Protein AF-A0A4Q3EFR1-F1 (afdb_monomer_lite)

Secondary structure (DSSP, 8-state):
--HHHHHHHHHHHHHTTT-PPPHHHHHHHGGG-------TT--SS-TTSPP---EE-SSS-EEEEEEETTEEEEEEEE-TT-EE--HHHHHHTS---

Sequence (97 aa):
MDQIESSFNLFRKSIEKFIVFEEEEWQLFRQHLQHKTLKKKEFLIEAGQVCNEICFIVSGSVRFYHVKDGEEITGYFCLDHELVSSYKSFLTRQPGT

Radius of gyration: 15.31 Å; chains: 1; bounding box: 39×24×41 Å

Foldseek 3Di:
DDPLVVLLVLLQVLCVVPDHDDPVRSVVVCVPDDDDDDDVPGDPDDFQDQWQDKDFAQADKDWDWDDDPNDTGTDDMDGHGDIDTLVVSNVVVGGRD

Structure (mmCIF, N/CA/C/O backbone):
data_AF-A0A4Q3EFR1-F1
#
_entry.id   AF-A0A4Q3EFR1-F1
#
loop_
_atom_site.group_PDB
_atom_site.id
_atom_site.type_symbol
_atom_site.label_atom_id
_atom_site.label_alt_id
_atom_site.label_comp_id
_atom_site.label_asym_id
_atom_site.label_entity_id
_atom_site.label_seq_id
_atom_site.pdbx_PDB_ins_code
_atom_site.Cartn_x
_atom_site.Cartn_y
_atom_site.Cartn_z
_atom_site.occupancy
_atom_site.B_iso_or_equiv
_atom_site.auth_seq_id
_atom_site.auth_comp_id
_atom_site.auth_asym_id
_atom_site.auth_atom_id
_atom_site.pdbx_PDB_model_num
ATOM 1 N N . MET A 1 1 ? -4.444 -10.153 20.539 1.00 55.12 1 MET A N 1
ATOM 2 C CA . MET A 1 1 ? -5.201 -9.256 19.645 1.00 55.12 1 MET A CA 1
ATOM 3 C C . MET A 1 1 ? -4.717 -9.549 18.240 1.00 55.12 1 MET A C 1
ATOM 5 O O . MET A 1 1 ? -3.505 -9.590 18.049 1.00 55.12 1 MET A O 1
ATOM 9 N N . ASP A 1 2 ? -5.619 -9.884 17.323 1.00 84.88 2 ASP A N 1
ATOM 10 C CA . ASP A 1 2 ? -5.254 -10.369 15.989 1.00 84.88 2 ASP A CA 1
ATOM 11 C C . ASP A 1 2 ? -4.479 -9.305 15.199 1.00 84.88 2 ASP A C 1
ATOM 13 O O . ASP A 1 2 ? -4.842 -8.131 15.193 1.00 84.88 2 ASP A O 1
ATOM 17 N N . GLN A 1 3 ? -3.400 -9.709 14.523 1.00 84.00 3 GLN A N 1
ATOM 18 C CA . GLN A 1 3 ? -2.507 -8.810 13.773 1.00 84.00 3 GLN A CA 1
ATOM 19 C C . GLN A 1 3 ? -3.250 -7.968 12.716 1.00 84.00 3 GLN A C 1
ATOM 21 O O . GLN A 1 3 ? -2.910 -6.807 12.483 1.00 84.00 3 GLN A O 1
ATOM 26 N N . ILE A 1 4 ? -4.293 -8.541 12.109 1.00 91.31 4 ILE A N 1
ATOM 27 C CA . ILE A 1 4 ? -5.161 -7.867 11.133 1.00 91.31 4 ILE A CA 1
ATOM 28 C C . ILE A 1 4 ? -5.940 -6.729 11.797 1.00 91.31 4 ILE A C 1
ATOM 30 O O . ILE A 1 4 ? -5.965 -5.614 11.283 1.00 91.31 4 ILE A O 1
ATOM 34 N N . GLU A 1 5 ? -6.518 -6.980 12.971 1.00 93.38 5 GLU A N 1
ATOM 35 C CA . GLU A 1 5 ? -7.304 -5.983 13.695 1.00 93.38 5 GLU A CA 1
ATOM 36 C C . GLU A 1 5 ? -6.431 -4.808 14.147 1.00 93.38 5 GLU A C 1
ATOM 38 O O . GLU A 1 5 ? -6.809 -3.645 14.009 1.00 93.38 5 GLU A O 1
ATOM 43 N N . SER A 1 6 ? -5.211 -5.091 14.605 1.00 94.50 6 SER A N 1
ATOM 44 C CA . SER A 1 6 ? -4.224 -4.051 14.914 1.00 94.50 6 SER A CA 1
ATOM 45 C C . SER A 1 6 ? -3.896 -3.184 13.691 1.00 94.50 6 SER A C 1
ATOM 47 O O . SER A 1 6 ? -3.751 -1.970 13.818 1.00 94.50 6 SER A O 1
ATOM 49 N N . SER A 1 7 ? -3.828 -3.788 12.501 1.00 96.38 7 SER A N 1
ATOM 50 C CA . SER A 1 7 ? -3.541 -3.087 11.243 1.00 96.38 7 SER A CA 1
ATOM 51 C C . SER A 1 7 ? -4.686 -2.169 10.811 1.00 96.38 7 SER A C 1
ATOM 53 O O . SER A 1 7 ? -4.452 -1.037 10.391 1.00 96.38 7 SER A O 1
ATOM 55 N N . PHE A 1 8 ? -5.931 -2.627 10.948 1.00 96.88 8 PHE A N 1
ATOM 56 C CA . PHE A 1 8 ? -7.108 -1.818 10.629 1.00 96.88 8 PHE A CA 1
ATOM 57 C C . PHE A 1 8 ? -7.264 -0.647 11.600 1.00 96.88 8 PHE A C 1
ATOM 59 O O . PHE A 1 8 ? -7.525 0.473 11.166 1.00 96.88 8 PHE A O 1
ATOM 66 N N . ASN A 1 9 ? -7.023 -0.865 12.894 1.00 95.75 9 ASN A N 1
ATOM 67 C CA . ASN A 1 9 ? -7.050 0.209 13.888 1.00 95.75 9 ASN A CA 1
ATOM 68 C C . ASN A 1 9 ? -5.946 1.247 13.661 1.00 95.75 9 ASN A C 1
ATOM 70 O O . ASN A 1 9 ? -6.187 2.444 13.820 1.00 95.75 9 ASN A O 1
ATOM 74 N N . LEU A 1 10 ? -4.754 0.812 13.238 1.00 96.94 10 LEU A N 1
ATOM 75 C CA . LEU A 1 10 ? -3.694 1.731 12.833 1.00 96.94 10 LEU A CA 1
ATOM 76 C C . LEU A 1 10 ? -4.136 2.597 11.650 1.00 96.94 10 LEU A C 1
ATOM 78 O O . LEU A 1 10 ? -4.002 3.816 11.717 1.00 96.94 10 LEU A O 1
ATOM 82 N N . PHE A 1 11 ? -4.717 1.988 10.612 1.00 97.06 11 PHE A N 1
ATOM 83 C CA . PHE A 1 11 ? -5.259 2.730 9.475 1.00 97.06 11 PHE A CA 1
ATOM 84 C C . PHE A 1 11 ? -6.335 3.737 9.904 1.00 97.06 11 PHE A C 1
ATOM 86 O O . PHE A 1 11 ? -6.214 4.910 9.551 1.00 97.06 11 PHE A O 1
ATOM 93 N N . ARG A 1 12 ? -7.330 3.312 10.708 1.00 97.12 12 ARG A N 1
ATOM 94 C CA . ARG A 1 12 ? -8.390 4.189 11.249 1.00 97.12 12 ARG A CA 1
ATOM 95 C C . ARG A 1 12 ? -7.775 5.421 11.902 1.00 97.12 12 ARG A C 1
ATOM 97 O O . ARG A 1 12 ? -8.083 6.543 11.515 1.00 97.12 12 ARG A O 1
ATOM 104 N N . LYS A 1 13 ? -6.823 5.202 12.811 1.00 96.38 13 LYS A N 1
ATOM 105 C CA . LYS A 1 13 ? -6.125 6.268 13.530 1.00 96.38 13 LYS A CA 1
ATOM 106 C C . LYS A 1 13 ? -5.336 7.194 12.600 1.00 96.38 13 LYS A C 1
ATOM 108 O O . LYS A 1 13 ? -5.308 8.404 12.801 1.00 96.38 13 LYS A O 1
ATOM 113 N N . SER A 1 14 ? -4.688 6.656 11.569 1.00 96.12 14 SER A N 1
ATOM 114 C CA . SER A 1 14 ? -3.903 7.453 10.617 1.00 96.12 14 SER A CA 1
ATOM 115 C C . SER A 1 14 ? -4.751 8.406 9.770 1.00 96.12 14 SER A C 1
ATOM 117 O O . SER A 1 14 ? -4.236 9.444 9.334 1.00 96.12 14 SER A O 1
ATOM 119 N N . ILE A 1 15 ? -6.028 8.085 9.547 1.00 95.25 15 ILE A N 1
ATOM 120 C CA . ILE A 1 15 ? -6.947 8.907 8.747 1.00 95.25 15 ILE A CA 1
ATOM 121 C C . ILE A 1 15 ? -7.870 9.809 9.579 1.00 95.25 15 ILE A C 1
ATOM 123 O O . ILE A 1 15 ? -8.515 10.678 8.996 1.00 95.25 15 ILE A O 1
ATOM 127 N N . GLU A 1 16 ? -7.853 9.709 10.914 1.00 94.94 16 GLU A N 1
ATOM 128 C CA . GLU A 1 16 ? -8.640 10.557 11.837 1.00 94.94 16 GLU A CA 1
ATOM 129 C C . GLU A 1 16 ? -8.424 12.063 11.633 1.00 94.94 16 GLU A C 1
ATOM 131 O O . GLU A 1 16 ? -9.330 12.864 11.841 1.00 94.94 16 GLU A O 1
ATOM 136 N N . LYS A 1 17 ? -7.235 12.464 11.164 1.00 94.06 17 LYS A N 1
ATOM 137 C CA . LYS A 1 17 ? -6.926 13.865 10.824 1.00 94.06 17 LYS A CA 1
ATOM 138 C C . LYS A 1 17 ? -7.726 14.409 9.633 1.00 94.06 17 LYS A C 1
ATOM 140 O O . LYS A 1 17 ? -7.733 15.616 9.413 1.00 94.06 17 LYS A O 1
ATOM 145 N N . PHE A 1 18 ? -8.332 13.526 8.844 1.00 94.44 18 PHE A N 1
ATOM 146 C CA . PHE A 1 18 ? -9.157 13.866 7.687 1.00 94.44 18 PHE A CA 1
ATOM 147 C C . PHE A 1 18 ? -10.632 13.566 7.940 1.00 94.44 18 PHE A C 1
ATOM 149 O O . PHE A 1 18 ? -11.489 14.332 7.506 1.00 94.44 18 PHE A O 1
ATOM 156 N N . ILE A 1 19 ? -10.920 12.452 8.613 1.00 94.56 19 ILE A N 1
ATOM 157 C CA . ILE A 1 19 ? -12.276 11.989 8.886 1.00 94.56 19 ILE A CA 1
ATOM 158 C C . ILE A 1 19 ? -12.298 11.147 10.159 1.00 94.56 19 ILE A C 1
ATOM 160 O O . ILE A 1 19 ? -11.505 10.223 10.319 1.00 94.56 19 ILE A O 1
ATOM 164 N N . VAL A 1 20 ? -13.234 11.452 11.053 1.00 96.00 20 VAL A N 1
ATOM 165 C CA . VAL A 1 20 ? -13.521 10.633 12.232 1.00 96.00 20 VAL A CA 1
ATOM 166 C C . VAL A 1 20 ? -14.768 9.814 11.927 1.00 96.00 20 VAL A C 1
ATOM 168 O O . VAL A 1 20 ? -15.800 10.393 11.611 1.00 96.00 20 VAL A O 1
ATOM 171 N N . PHE A 1 21 ? -14.655 8.487 11.999 1.00 95.38 21 PHE A N 1
ATOM 172 C CA . PHE A 1 21 ? -15.775 7.570 11.779 1.00 95.38 21 PHE A CA 1
ATOM 173 C C . PHE A 1 21 ? -16.507 7.286 13.084 1.00 95.38 21 PHE A C 1
ATOM 175 O O . PHE A 1 21 ? -15.863 6.907 14.076 1.00 95.38 21 PHE A O 1
ATOM 182 N N . GLU A 1 22 ? -17.835 7.350 13.045 1.00 96.88 22 GLU A N 1
ATOM 183 C CA . GLU A 1 22 ? -18.667 6.674 14.039 1.00 96.88 22 GLU A CA 1
ATOM 184 C C . GLU A 1 22 ? -18.417 5.160 13.993 1.00 96.88 22 GLU A C 1
ATOM 186 O O . GLU A 1 22 ? -17.843 4.615 13.040 1.00 96.88 22 GLU A O 1
ATOM 191 N N . GLU A 1 23 ? -18.791 4.453 15.057 1.00 96.12 23 GLU A N 1
ATOM 192 C CA . GLU A 1 23 ? -18.453 3.037 15.161 1.00 96.12 23 GLU A CA 1
ATOM 193 C C . GLU A 1 23 ? -19.160 2.212 14.084 1.00 96.12 23 GLU A C 1
ATOM 195 O O . GLU A 1 23 ? -18.537 1.371 13.442 1.00 96.12 23 GLU A O 1
ATOM 200 N N . GLU A 1 24 ? -20.425 2.505 13.806 1.00 97.50 24 GLU A N 1
ATOM 201 C CA . GLU A 1 24 ? -21.219 1.839 12.778 1.00 97.50 24 GLU A CA 1
ATOM 202 C C . GLU A 1 24 ? -20.639 2.057 11.370 1.00 97.50 24 GLU A C 1
ATOM 204 O O . GLU A 1 24 ? -20.549 1.114 10.578 1.00 97.50 24 GLU A O 1
ATOM 209 N N . GLU A 1 25 ? -20.186 3.277 11.066 1.00 96.94 25 GLU A N 1
ATOM 210 C CA . GLU A 1 25 ? -19.555 3.614 9.785 1.00 96.94 25 GLU A CA 1
ATOM 211 C C . GLU A 1 25 ? -18.226 2.878 9.613 1.00 96.94 25 GLU A C 1
ATOM 213 O O . GLU A 1 25 ? -17.934 2.342 8.540 1.00 96.94 25 GLU A O 1
ATOM 218 N N . TRP A 1 26 ? -17.431 2.802 10.684 1.00 96.56 26 TRP A N 1
ATOM 219 C CA . TRP A 1 26 ? -16.186 2.047 10.682 1.00 96.56 26 TRP A CA 1
ATOM 220 C C . TRP A 1 26 ? -16.431 0.551 10.484 1.00 96.56 26 TRP A C 1
ATOM 222 O O . TRP A 1 26 ? -15.734 -0.085 9.688 1.00 96.56 26 TRP A O 1
ATOM 232 N N . GLN A 1 27 ? -17.433 -0.014 11.164 1.00 96.44 27 GLN A N 1
ATOM 233 C CA . GLN A 1 27 ? -17.793 -1.424 11.019 1.00 96.44 27 GLN A CA 1
ATOM 234 C C . GLN A 1 27 ? -18.266 -1.763 9.601 1.00 96.44 27 GLN A C 1
ATOM 236 O O . GLN A 1 27 ? -18.011 -2.876 9.142 1.00 96.44 27 GLN A O 1
ATOM 241 N N . LEU A 1 28 ? -18.902 -0.827 8.890 1.00 96.94 28 LEU A N 1
ATOM 242 C CA . LEU A 1 28 ? -19.226 -0.983 7.471 1.00 96.94 28 LEU A CA 1
ATOM 243 C C . LEU A 1 28 ? -17.970 -0.862 6.596 1.00 96.94 28 LEU A C 1
ATOM 245 O O . LEU A 1 28 ? -17.689 -1.737 5.780 1.00 96.94 28 LEU A O 1
ATOM 249 N N . PHE A 1 29 ? -17.179 0.193 6.789 1.00 95.38 29 PHE A N 1
ATOM 250 C CA . PHE A 1 29 ? -15.999 0.477 5.975 1.00 95.38 29 PHE A CA 1
ATOM 251 C C . PHE A 1 29 ? -14.949 -0.641 6.046 1.00 95.38 29 PHE A C 1
ATOM 253 O O . PHE A 1 29 ? -14.429 -1.078 5.016 1.00 95.38 29 PHE A O 1
ATOM 260 N N . ARG A 1 30 ? -14.666 -1.161 7.247 1.00 95.25 30 ARG A N 1
ATOM 261 C CA . ARG A 1 30 ? -13.642 -2.201 7.452 1.00 95.25 30 ARG A CA 1
ATOM 262 C C . ARG A 1 30 ? -13.937 -3.509 6.717 1.00 95.25 30 ARG A C 1
ATOM 264 O O . ARG A 1 30 ? -13.009 -4.273 6.482 1.00 95.25 30 ARG A O 1
ATOM 271 N N . GLN A 1 31 ? -15.187 -3.763 6.318 1.00 95.88 31 GLN A N 1
ATOM 272 C CA . GLN A 1 31 ? -15.558 -4.940 5.514 1.00 95.88 31 GLN A CA 1
ATOM 273 C C . GLN A 1 31 ? -14.932 -4.910 4.115 1.00 95.88 31 GLN A C 1
ATOM 275 O O . GLN A 1 31 ? -14.784 -5.951 3.479 1.00 95.88 31 GLN A O 1
ATOM 280 N N . HIS A 1 32 ? -14.547 -3.724 3.644 1.00 95.19 32 HIS A N 1
ATOM 281 C CA . HIS A 1 32 ? -13.890 -3.521 2.357 1.00 95.19 32 HIS A CA 1
ATOM 282 C C . HIS A 1 32 ? -12.364 -3.425 2.470 1.00 95.19 32 HIS A C 1
ATOM 284 O O . HIS A 1 32 ? -11.683 -3.296 1.452 1.00 95.19 32 HIS A O 1
ATOM 290 N N . LEU A 1 33 ? -11.815 -3.496 3.685 1.00 95.69 33 LEU A N 1
ATOM 291 C CA . LEU A 1 33 ? -10.377 -3.535 3.903 1.00 95.69 33 LEU A CA 1
ATOM 292 C C . LEU A 1 33 ? -9.857 -4.967 3.818 1.00 95.69 33 LEU A C 1
ATOM 294 O O . LEU A 1 33 ? -10.479 -5.919 4.287 1.00 95.69 33 LEU A O 1
ATOM 298 N N . GLN A 1 34 ? -8.660 -5.108 3.259 1.00 95.56 34 GLN A N 1
ATOM 299 C CA . GLN A 1 34 ? -7.932 -6.368 3.219 1.00 95.56 34 GLN A CA 1
ATOM 300 C C . GLN A 1 34 ? -6.529 -6.161 3.778 1.00 95.56 34 GLN A C 1
ATOM 302 O O . GLN A 1 34 ? -5.898 -5.131 3.547 1.00 95.56 34 GLN A O 1
ATOM 307 N N . HIS A 1 35 ? -6.035 -7.153 4.516 1.00 95.75 35 HIS A N 1
ATOM 308 C CA . HIS A 1 35 ? -4.656 -7.177 4.984 1.00 95.75 35 HIS A CA 1
ATOM 309 C C . HIS A 1 35 ? -3.827 -8.093 4.081 1.00 95.75 35 HIS A C 1
ATOM 311 O O . HIS A 1 35 ? -4.137 -9.275 3.932 1.00 95.75 35 HIS A O 1
ATOM 317 N N . LYS A 1 36 ? -2.742 -7.556 3.519 1.00 95.06 36 LYS A N 1
ATOM 318 C CA . LYS A 1 36 ? -1.801 -8.287 2.666 1.00 95.06 36 LYS A CA 1
ATOM 319 C C . LYS A 1 36 ? -0.398 -8.197 3.252 1.00 95.06 36 LYS A C 1
ATOM 321 O O . LYS A 1 36 ? 0.002 -7.162 3.777 1.00 95.06 36 LYS A O 1
ATOM 326 N N . THR A 1 37 ? 0.368 -9.274 3.122 1.00 96.62 37 THR A N 1
ATOM 327 C CA . THR A 1 37 ? 1.796 -9.293 3.447 1.00 96.62 37 THR A CA 1
ATOM 328 C C . THR A 1 37 ? 2.575 -9.646 2.195 1.00 96.62 37 THR A C 1
ATOM 330 O O . TH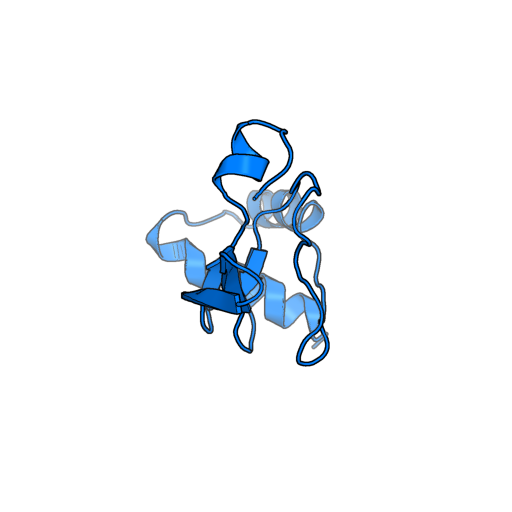R A 1 37 ? 2.246 -10.615 1.518 1.00 96.62 37 THR A O 1
ATOM 333 N N . LEU A 1 38 ? 3.598 -8.850 1.901 1.00 96.94 38 LEU A N 1
ATOM 334 C CA . LEU A 1 38 ? 4.508 -9.051 0.782 1.00 96.94 38 LEU A CA 1
ATOM 335 C C . LEU A 1 38 ? 5.889 -9.414 1.320 1.00 96.94 38 LEU A C 1
ATOM 337 O O . LEU A 1 38 ? 6.359 -8.838 2.307 1.00 96.94 38 LEU A O 1
ATOM 341 N N . LYS A 1 39 ? 6.564 -10.357 0.668 1.00 98.12 39 LYS A N 1
ATOM 342 C CA . LYS A 1 39 ? 7.976 -10.636 0.936 1.00 98.12 39 LYS A CA 1
ATOM 343 C C . LYS A 1 39 ? 8.845 -9.514 0.371 1.00 98.12 39 LYS A C 1
ATOM 345 O O . LYS A 1 39 ? 8.475 -8.794 -0.554 1.00 98.12 39 LYS A O 1
ATOM 350 N N . LYS A 1 40 ? 10.066 -9.389 0.895 1.00 97.19 40 LYS A N 1
ATOM 351 C CA . LYS A 1 40 ? 11.064 -8.472 0.332 1.00 97.19 40 LYS A CA 1
ATOM 352 C C . LYS A 1 40 ? 11.265 -8.787 -1.158 1.00 97.19 40 LYS A C 1
ATOM 354 O O . LYS A 1 40 ? 11.566 -9.930 -1.491 1.00 97.19 40 LYS A O 1
ATOM 359 N N . LYS A 1 41 ? 11.178 -7.755 -2.007 1.00 95.69 41 LYS A N 1
ATOM 360 C CA . LYS A 1 41 ? 11.233 -7.824 -3.485 1.00 95.69 41 LYS A CA 1
ATOM 361 C C . LYS A 1 41 ? 10.008 -8.455 -4.166 1.00 95.69 41 LYS A C 1
ATOM 363 O O . LYS A 1 41 ? 10.065 -8.693 -5.365 1.00 95.69 41 LYS A O 1
ATOM 368 N N . GLU A 1 42 ? 8.922 -8.714 -3.444 1.00 97.56 42 GLU A N 1
ATOM 369 C CA . GLU A 1 42 ? 7.649 -9.086 -4.064 1.00 97.56 42 GLU A CA 1
ATOM 370 C C . GLU A 1 42 ? 6.942 -7.840 -4.611 1.00 97.56 42 GLU A C 1
ATOM 372 O O . GLU A 1 42 ? 7.019 -6.758 -4.020 1.00 97.56 42 GLU A O 1
ATOM 377 N N . PHE A 1 43 ? 6.268 -7.984 -5.750 1.00 95.38 43 PHE A N 1
ATOM 378 C CA . PHE A 1 43 ? 5.578 -6.876 -6.393 1.00 95.38 43 PHE A CA 1
ATOM 379 C C . PHE A 1 43 ? 4.214 -6.631 -5.755 1.00 95.38 43 PHE A C 1
ATOM 381 O O . PHE A 1 43 ? 3.387 -7.533 -5.625 1.00 95.38 43 PHE A O 1
ATOM 388 N N . LEU A 1 44 ? 3.957 -5.372 -5.396 1.00 95.31 44 LEU A N 1
ATOM 389 C CA . LEU A 1 44 ? 2.595 -4.929 -5.116 1.00 95.31 44 LEU A CA 1
ATOM 390 C C . LEU A 1 44 ? 1.756 -4.936 -6.404 1.00 95.31 44 LEU A C 1
ATOM 392 O O . LEU A 1 44 ? 0.609 -5.373 -6.386 1.00 95.31 44 LEU A O 1
ATOM 396 N N . ILE A 1 45 ? 2.354 -4.466 -7.500 1.00 94.88 45 ILE A N 1
ATOM 397 C CA . ILE A 1 45 ? 1.802 -4.427 -8.854 1.00 94.88 45 ILE A CA 1
ATOM 398 C C . ILE A 1 45 ? 2.961 -4.542 -9.848 1.00 94.88 45 ILE A C 1
ATOM 400 O O . ILE A 1 45 ? 4.028 -3.970 -9.613 1.00 94.88 45 ILE A O 1
ATOM 404 N N . GLU A 1 46 ? 2.761 -5.275 -10.939 1.00 93.56 46 GLU A N 1
ATOM 405 C CA . GLU A 1 46 ? 3.748 -5.395 -12.016 1.00 93.56 46 GLU A CA 1
ATOM 406 C C . GLU A 1 46 ? 3.417 -4.453 -13.182 1.00 93.56 46 GLU A C 1
ATOM 408 O O . GLU A 1 46 ? 2.252 -4.134 -13.440 1.00 93.56 46 GLU A O 1
ATOM 413 N N . ALA A 1 47 ? 4.446 -4.010 -13.909 1.00 91.25 47 ALA A N 1
ATOM 414 C CA . ALA A 1 47 ? 4.264 -3.214 -15.119 1.00 91.25 47 ALA A CA 1
ATOM 415 C C . ALA A 1 47 ? 3.378 -3.961 -16.132 1.00 91.25 47 ALA A C 1
ATOM 417 O O . ALA A 1 47 ? 3.496 -5.173 -16.316 1.00 91.25 47 ALA A O 1
ATOM 418 N N . GLY A 1 48 ? 2.467 -3.240 -16.787 1.00 93.12 48 GLY A N 1
ATOM 419 C CA . GLY A 1 48 ? 1.494 -3.826 -17.711 1.00 93.12 48 GLY A CA 1
ATOM 420 C C . GLY A 1 48 ? 0.237 -4.407 -17.048 1.00 93.12 48 GLY A C 1
ATOM 421 O O . GLY A 1 48 ? -0.690 -4.791 -17.762 1.00 93.12 48 GLY A O 1
ATOM 422 N N . GLN A 1 49 ? 0.141 -4.425 -15.714 1.00 95.81 49 GLN A N 1
ATOM 423 C CA . GLN A 1 49 ? -1.084 -4.809 -15.007 1.00 95.81 49 GLN A CA 1
ATOM 424 C C . GLN A 1 49 ? -1.964 -3.593 -14.683 1.00 95.81 49 GLN A C 1
ATOM 426 O O . GLN A 1 49 ? -1.482 -2.473 -14.492 1.00 95.81 49 GLN A O 1
ATOM 431 N N . VAL A 1 50 ? -3.282 -3.816 -14.613 1.00 96.62 50 VAL A N 1
ATOM 432 C CA . VAL A 1 50 ? -4.236 -2.816 -14.110 1.00 96.62 50 VAL A CA 1
ATOM 433 C C . VAL A 1 50 ? -4.235 -2.870 -12.585 1.00 96.62 50 VAL A C 1
ATOM 435 O O . VAL A 1 50 ? -4.588 -3.891 -11.995 1.00 96.62 50 VAL A O 1
ATOM 438 N N . CYS A 1 51 ? -3.867 -1.767 -11.943 1.00 96.25 51 CYS A N 1
ATOM 439 C CA . CYS A 1 51 ? -3.949 -1.626 -10.497 1.00 96.25 51 CYS A CA 1
ATOM 440 C C . CYS A 1 51 ? -5.399 -1.364 -10.079 1.00 96.25 51 CYS A C 1
ATOM 442 O O . CYS A 1 51 ? -6.054 -0.478 -10.619 1.00 96.25 51 CYS A O 1
ATOM 444 N N . ASN A 1 52 ? -5.905 -2.123 -9.109 1.00 94.94 52 ASN A N 1
ATOM 445 C CA . ASN A 1 52 ? -7.286 -2.003 -8.626 1.00 94.94 52 ASN A CA 1
ATOM 446 C C . ASN A 1 52 ? -7.376 -1.606 -7.151 1.00 94.94 52 ASN A C 1
ATOM 448 O O . ASN A 1 52 ? -8.471 -1.567 -6.596 1.00 94.94 52 ASN A O 1
ATOM 452 N N . GLU A 1 53 ? -6.238 -1.292 -6.536 1.00 95.12 53 GLU A N 1
ATOM 453 C CA . GLU A 1 53 ? -6.105 -1.141 -5.094 1.00 95.12 53 GLU A CA 1
ATOM 454 C C . GLU A 1 53 ? -5.371 0.162 -4.754 1.00 95.12 53 GLU A C 1
ATOM 456 O O . GLU A 1 53 ? -4.446 0.591 -5.451 1.00 95.12 53 GLU A O 1
ATOM 461 N N . ILE A 1 54 ? -5.781 0.777 -3.648 1.00 95.94 54 ILE A N 1
ATOM 462 C CA . ILE A 1 54 ? -4.980 1.754 -2.914 1.00 95.94 54 ILE A CA 1
ATOM 463 C C . ILE A 1 54 ? -4.610 1.082 -1.600 1.00 95.94 54 ILE A C 1
ATOM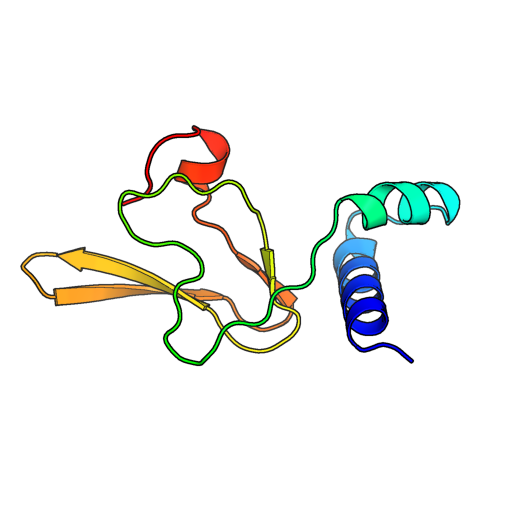 465 O O . ILE A 1 54 ? -5.483 0.582 -0.890 1.00 95.94 54 ILE A O 1
ATOM 469 N N . CYS A 1 55 ? -3.322 1.066 -1.282 1.00 97.12 55 CYS A N 1
ATOM 470 C CA . CYS A 1 55 ? -2.806 0.394 -0.102 1.00 97.12 55 CYS A CA 1
ATOM 471 C C . CYS A 1 55 ? -2.286 1.415 0.903 1.00 97.12 55 CYS A C 1
ATOM 473 O O . CYS A 1 55 ? -1.692 2.422 0.531 1.00 97.12 55 CYS A O 1
ATOM 475 N N . PHE A 1 56 ? -2.466 1.115 2.182 1.00 97.62 56 PHE A N 1
ATOM 476 C CA . PHE A 1 56 ? -1.805 1.801 3.284 1.00 97.62 56 PHE A CA 1
ATOM 477 C C . PHE A 1 56 ? -0.692 0.904 3.824 1.00 97.62 56 PHE A C 1
ATOM 479 O O . PHE A 1 56 ? -0.926 -0.278 4.093 1.00 97.62 56 PHE A O 1
ATOM 486 N N . ILE A 1 57 ? 0.517 1.441 3.974 1.00 98.06 57 ILE A N 1
ATOM 487 C CA . ILE A 1 57 ? 1.659 0.668 4.469 1.00 98.06 57 ILE A CA 1
ATOM 488 C C . ILE A 1 57 ? 1.578 0.594 5.995 1.00 98.06 57 ILE A C 1
ATOM 490 O O . ILE A 1 57 ? 1.880 1.552 6.696 1.00 98.06 57 ILE A O 1
ATOM 494 N N . VAL A 1 58 ? 1.176 -0.565 6.517 1.00 97.69 58 VAL A N 1
ATOM 495 C CA . VAL A 1 58 ? 1.157 -0.829 7.968 1.00 97.69 58 VAL A CA 1
ATOM 496 C C . VAL A 1 58 ? 2.580 -0.916 8.518 1.00 97.69 58 VAL A C 1
ATOM 498 O O . VAL A 1 58 ? 2.865 -0.383 9.585 1.00 97.69 58 VAL A O 1
ATOM 501 N N . SER A 1 59 ? 3.461 -1.615 7.799 1.00 97.25 59 SER A N 1
ATOM 502 C CA . SER A 1 59 ? 4.882 -1.715 8.115 1.00 97.25 59 SER A CA 1
ATOM 503 C C . SER A 1 59 ? 5.692 -2.106 6.872 1.00 97.25 59 SER A C 1
ATOM 505 O O . SER A 1 59 ? 5.258 -2.959 6.093 1.00 97.25 59 SER A O 1
ATOM 507 N N . GLY A 1 60 ? 6.877 -1.523 6.705 1.00 97.38 60 GLY A N 1
ATOM 508 C CA . GLY A 1 60 ? 7.819 -1.780 5.623 1.00 97.38 60 GLY A CA 1
ATOM 509 C C . GLY A 1 60 ? 7.939 -0.613 4.643 1.00 97.38 60 GLY A C 1
ATOM 510 O O . GLY A 1 60 ? 7.762 0.554 4.978 1.00 97.38 60 GLY A O 1
ATOM 511 N N . SER A 1 61 ? 8.299 -0.930 3.401 1.00 97.38 61 SER A N 1
ATOM 512 C CA . SER A 1 61 ? 8.387 0.068 2.340 1.00 97.38 61 SER A CA 1
ATOM 513 C C . SER A 1 61 ? 8.112 -0.533 0.972 1.00 97.38 61 SER A C 1
ATOM 515 O O . SER A 1 61 ? 8.371 -1.711 0.711 1.00 97.38 61 SER A O 1
ATOM 517 N N . VAL A 1 62 ? 7.595 0.309 0.086 1.00 97.38 62 VAL A N 1
ATOM 518 C CA . VAL A 1 62 ? 7.380 0.011 -1.330 1.00 97.38 62 VAL A CA 1
ATOM 519 C C . VAL A 1 62 ? 8.168 1.034 -2.132 1.00 97.38 62 VAL A C 1
ATOM 521 O O . VAL A 1 62 ? 8.201 2.208 -1.776 1.00 97.38 62 VAL A O 1
ATOM 524 N N . ARG A 1 63 ? 8.808 0.614 -3.223 1.00 96.12 63 ARG A N 1
ATOM 525 C CA . ARG A 1 63 ? 9.405 1.553 -4.179 1.00 96.12 63 ARG A CA 1
ATOM 526 C C . ARG A 1 63 ? 8.585 1.574 -5.455 1.00 96.12 63 ARG A C 1
ATOM 528 O O . ARG A 1 63 ? 8.199 0.518 -5.953 1.00 96.12 63 ARG A O 1
ATOM 535 N N . PHE A 1 64 ? 8.409 2.759 -6.013 1.00 95.12 64 PHE A N 1
ATOM 536 C CA . PHE A 1 64 ? 8.000 2.923 -7.396 1.00 95.12 64 PHE A CA 1
ATOM 537 C C . PHE A 1 64 ? 9.246 3.006 -8.280 1.00 95.12 64 PHE A C 1
ATOM 539 O O . PHE A 1 64 ? 10.172 3.776 -8.004 1.00 95.12 64 PHE A O 1
ATOM 546 N N . TYR A 1 65 ? 9.267 2.230 -9.355 1.00 94.81 65 TYR A N 1
ATOM 547 C CA . TYR A 1 65 ? 10.319 2.279 -10.360 1.00 94.81 65 TYR A CA 1
ATOM 548 C C . TYR A 1 65 ? 9.725 2.033 -11.748 1.00 94.81 65 TYR A C 1
ATOM 550 O O . TYR A 1 65 ? 8.635 1.483 -11.866 1.00 94.81 65 TYR A O 1
ATOM 558 N N . HIS A 1 66 ? 10.454 2.440 -12.780 1.00 92.38 66 HIS A N 1
ATOM 559 C CA . HIS A 1 66 ? 10.157 2.118 -14.174 1.00 92.38 66 HIS A CA 1
ATOM 560 C C . HIS A 1 66 ? 11.432 1.629 -14.860 1.00 92.38 66 HIS A C 1
ATOM 562 O O . HIS A 1 66 ? 12.534 1.865 -14.365 1.00 92.38 66 HIS A O 1
ATOM 568 N N . VAL A 1 67 ? 11.290 0.944 -15.993 1.00 93.06 67 VA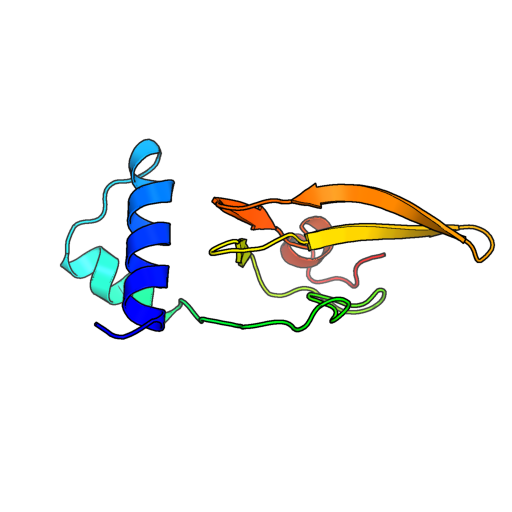L A N 1
ATOM 569 C CA . VAL A 1 67 ? 12.432 0.463 -16.778 1.00 93.06 67 VAL A CA 1
ATOM 570 C C . VAL A 1 67 ? 12.669 1.400 -17.955 1.00 93.06 67 VAL A C 1
ATOM 572 O O . VAL A 1 67 ? 11.745 1.696 -18.714 1.00 93.06 67 VAL A O 1
ATOM 575 N N . LYS A 1 68 ? 13.910 1.851 -18.127 1.00 94.12 68 LYS A N 1
ATOM 576 C CA . LYS A 1 68 ? 14.349 2.645 -19.277 1.00 94.12 68 LYS A CA 1
ATOM 577 C C . LYS A 1 68 ? 15.665 2.075 -19.792 1.00 94.12 68 LYS A C 1
ATOM 579 O O . LYS A 1 68 ? 16.593 1.898 -19.017 1.00 94.12 68 LYS A O 1
ATOM 584 N N . ASP A 1 69 ? 15.720 1.751 -21.083 1.00 95.88 69 ASP A N 1
ATOM 585 C CA . ASP A 1 69 ? 16.908 1.181 -21.740 1.00 95.88 69 ASP A CA 1
ATOM 586 C C . ASP A 1 69 ? 17.462 -0.086 -21.046 1.00 95.88 69 ASP A C 1
ATOM 588 O O . ASP A 1 69 ? 18.657 -0.359 -21.059 1.00 95.88 69 ASP A O 1
ATOM 592 N N . GLY A 1 70 ? 16.572 -0.880 -20.436 1.00 94.62 70 GLY A N 1
ATOM 593 C CA . GLY A 1 70 ? 16.924 -2.095 -19.691 1.00 94.62 70 GLY A CA 1
ATOM 594 C C . GLY A 1 70 ? 17.329 -1.864 -18.231 1.00 94.62 70 GLY A C 1
ATOM 595 O O . GLY A 1 70 ? 17.524 -2.838 -17.507 1.00 94.62 70 GLY A O 1
ATOM 596 N N . GLU A 1 71 ? 17.402 -0.614 -17.772 1.00 96.31 71 GLU A N 1
ATOM 597 C CA . GLU A 1 71 ? 17.754 -0.263 -16.395 1.00 96.31 71 GLU A CA 1
ATOM 598 C C . GLU A 1 71 ? 16.530 0.134 -15.565 1.00 96.31 71 GLU A C 1
ATOM 600 O O . GLU A 1 71 ? 15.625 0.827 -16.034 1.00 96.31 71 GLU A O 1
ATOM 605 N N . GLU A 1 72 ? 16.507 -0.284 -14.298 1.00 95.19 72 GLU A N 1
ATOM 606 C CA . GLU A 1 72 ? 15.478 0.125 -13.342 1.00 95.19 72 GLU A CA 1
ATOM 607 C C . GLU A 1 72 ? 15.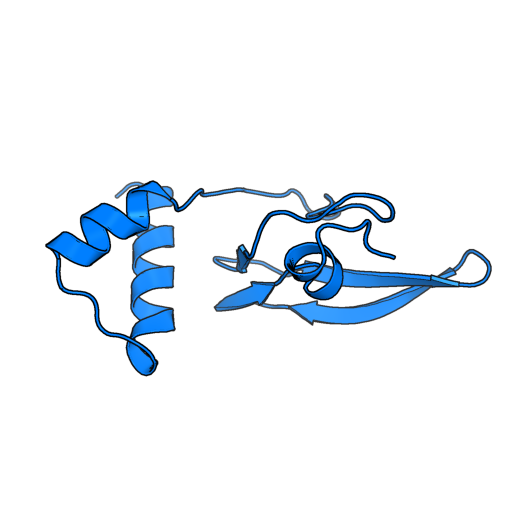786 1.511 -12.766 1.00 95.19 72 GLU A C 1
ATOM 609 O O . GLU A 1 72 ? 16.728 1.693 -11.991 1.00 95.19 72 GLU A O 1
ATOM 614 N N . ILE A 1 73 ? 14.928 2.482 -13.061 1.00 96.00 73 ILE A N 1
ATOM 615 C CA . ILE A 1 73 ? 14.997 3.830 -12.504 1.00 96.00 73 ILE A CA 1
ATOM 616 C C . ILE A 1 73 ? 13.971 3.947 -11.380 1.00 96.00 73 ILE A C 1
ATOM 618 O O . ILE A 1 73 ? 12.759 3.939 -11.605 1.00 96.00 73 ILE A O 1
ATOM 622 N N . THR A 1 74 ? 14.461 4.075 -10.147 1.00 96.31 74 THR A N 1
ATOM 623 C CA . THR A 1 74 ? 13.603 4.318 -8.979 1.00 96.31 74 THR A CA 1
ATOM 624 C C . THR A 1 74 ? 13.126 5.767 -8.980 1.00 96.31 74 THR A C 1
ATOM 626 O O . THR A 1 74 ? 13.939 6.685 -9.042 1.00 96.31 74 THR A O 1
ATOM 629 N N . GLY A 1 75 ? 11.810 5.969 -8.905 1.00 94.00 75 GLY A N 1
ATOM 630 C CA . GLY A 1 75 ? 11.210 7.299 -8.823 1.00 94.00 75 GLY A CA 1
ATOM 631 C C . GLY A 1 75 ? 11.081 7.783 -7.382 1.00 94.00 75 GLY A C 1
ATOM 632 O O . GLY A 1 75 ? 11.547 8.867 -7.049 1.00 94.00 75 GLY A O 1
ATOM 633 N N . TYR A 1 76 ? 10.455 6.978 -6.521 1.00 95.06 76 TYR A N 1
ATOM 634 C CA . TYR A 1 76 ? 10.251 7.311 -5.110 1.00 95.06 76 TYR A CA 1
ATOM 635 C C . TYR A 1 76 ? 10.009 6.059 -4.262 1.00 95.06 76 TYR A C 1
ATOM 637 O O . TYR A 1 76 ? 9.761 4.967 -4.780 1.00 95.06 76 TYR A O 1
ATOM 645 N N . PHE A 1 77 ? 10.073 6.242 -2.946 1.00 96.94 77 PHE A N 1
ATOM 646 C CA . PHE A 1 77 ? 9.703 5.246 -1.948 1.00 96.94 77 PHE A CA 1
ATOM 647 C C . PHE A 1 77 ? 8.466 5.720 -1.192 1.00 96.94 77 PHE A C 1
ATOM 649 O O . PHE A 1 77 ? 8.324 6.914 -0.941 1.00 96.94 77 PHE A O 1
ATOM 656 N N . CYS A 1 78 ? 7.613 4.771 -0.825 1.00 97.56 78 CYS A N 1
ATOM 657 C CA . CYS A 1 78 ? 6.559 4.935 0.161 1.00 97.56 78 CYS A CA 1
ATOM 658 C C . CYS A 1 78 ? 6.947 4.128 1.401 1.00 97.56 78 CYS A C 1
ATOM 660 O O . CYS A 1 78 ? 7.367 2.969 1.283 1.00 97.56 78 CYS A O 1
ATOM 662 N N . LEU A 1 79 ? 6.841 4.745 2.569 1.00 97.62 79 LEU A N 1
ATOM 663 C CA . LEU A 1 79 ? 7.268 4.198 3.854 1.00 97.62 79 LEU A CA 1
ATOM 664 C C . LEU A 1 79 ? 6.066 3.913 4.764 1.00 97.62 79 LEU A C 1
ATOM 666 O O . LEU A 1 79 ? 4.909 4.031 4.359 1.00 97.62 79 LEU A O 1
ATOM 670 N N . ASP A 1 80 ? 6.359 3.523 6.003 1.00 97.75 80 ASP A N 1
ATOM 671 C CA . ASP A 1 80 ? 5.364 3.293 7.046 1.00 97.75 80 ASP A CA 1
ATOM 672 C C . ASP A 1 80 ? 4.331 4.424 7.126 1.00 97.75 80 ASP A C 1
ATOM 674 O O . ASP A 1 80 ? 4.661 5.609 7.209 1.00 97.75 80 ASP A O 1
ATOM 678 N N . HIS A 1 81 ? 3.064 4.023 7.166 1.00 96.44 81 HIS A N 1
ATOM 679 C CA . HIS A 1 81 ? 1.882 4.870 7.284 1.00 96.44 81 HIS A CA 1
ATOM 680 C C . HIS A 1 81 ? 1.611 5.811 6.102 1.00 96.44 81 HIS A C 1
ATOM 682 O O . HIS A 1 81 ? 0.815 6.749 6.224 1.00 96.44 81 HIS A O 1
ATOM 688 N N . GLU A 1 82 ? 2.224 5.557 4.948 1.00 96.44 82 GLU A N 1
ATOM 689 C CA . GLU A 1 82 ? 1.907 6.243 3.700 1.00 96.44 82 GLU A CA 1
ATOM 690 C C . GLU A 1 82 ? 0.946 5.423 2.829 1.00 96.44 82 GLU A C 1
ATOM 692 O O . GLU A 1 82 ? 0.840 4.196 2.935 1.00 96.44 82 GLU A O 1
ATOM 697 N N . LEU A 1 83 ? 0.223 6.128 1.955 1.00 95.62 83 LEU A N 1
ATOM 698 C CA . LEU A 1 83 ? -0.599 5.510 0.921 1.00 95.62 83 LEU A CA 1
ATOM 699 C C . LEU A 1 83 ? 0.243 5.251 -0.327 1.00 95.62 83 LEU A C 1
ATOM 701 O O . LEU A 1 83 ? 1.029 6.100 -0.747 1.00 95.62 83 LEU A O 1
ATOM 705 N N . VAL A 1 84 ? 0.030 4.099 -0.952 1.00 96.31 84 VAL A N 1
ATOM 706 C CA . VAL A 1 84 ? 0.721 3.681 -2.171 1.00 96.31 84 VAL A CA 1
ATOM 707 C C . VAL A 1 84 ? -0.253 3.025 -3.144 1.00 96.31 84 VAL A C 1
ATOM 709 O O . VAL A 1 84 ? -1.167 2.296 -2.760 1.00 96.31 84 VAL A O 1
ATOM 712 N N . SER A 1 85 ? -0.065 3.305 -4.429 1.00 95.50 85 SER A N 1
ATOM 713 C CA . SER A 1 85 ? -0.789 2.683 -5.537 1.00 95.50 85 SER A CA 1
ATOM 714 C C . SER A 1 85 ? -0.043 2.965 -6.842 1.00 95.50 85 SER A C 1
ATOM 716 O O . SER A 1 85 ? 0.733 3.921 -6.921 1.00 95.50 85 SER A O 1
ATOM 718 N N . SER A 1 86 ? -0.339 2.215 -7.905 1.00 94.81 86 SER A N 1
ATOM 719 C CA . SER A 1 86 ? -0.125 2.731 -9.261 1.00 94.81 86 SER A CA 1
ATOM 720 C C . SER A 1 86 ? -1.283 3.673 -9.592 1.00 94.81 86 SER A C 1
ATOM 722 O O . SER A 1 86 ? -2.251 3.310 -10.257 1.00 94.81 86 SER A O 1
ATOM 724 N N . TYR A 1 87 ? -1.214 4.892 -9.051 1.00 93.44 87 TYR A N 1
ATOM 725 C CA . TYR A 1 87 ? -2.379 5.772 -8.928 1.00 93.44 87 TYR A CA 1
ATOM 726 C C . TYR A 1 87 ? -3.035 6.117 -10.272 1.00 93.44 87 TYR A C 1
ATOM 728 O O . TYR A 1 87 ? -4.257 6.078 -10.400 1.00 93.44 87 TYR A O 1
ATOM 736 N N . LYS A 1 88 ? -2.229 6.378 -11.311 1.00 93.00 88 LYS A N 1
ATOM 737 C CA . LYS A 1 88 ? -2.746 6.603 -12.669 1.00 93.00 88 LYS A CA 1
ATOM 738 C C . LYS A 1 88 ? -3.523 5.385 -13.173 1.00 93.00 88 LYS A C 1
ATOM 740 O O . LYS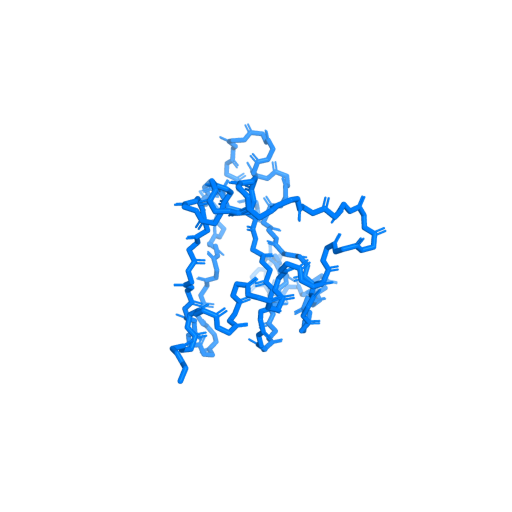 A 1 88 ? -4.626 5.556 -13.674 1.00 93.00 88 LYS A O 1
ATOM 745 N N . SER A 1 89 ? -2.966 4.183 -13.009 1.00 96.25 89 SER A N 1
ATOM 746 C C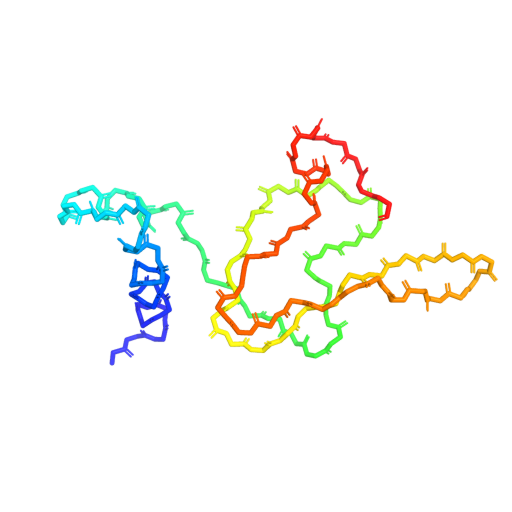A . SER A 1 89 ? -3.608 2.928 -13.416 1.00 96.25 89 SER A CA 1
ATOM 747 C C . SER A 1 89 ? -4.917 2.686 -12.658 1.00 96.25 89 SER A C 1
ATOM 749 O O . SER A 1 89 ? -5.934 2.384 -13.280 1.00 96.25 89 SER A O 1
ATOM 751 N N . PHE A 1 90 ? -4.915 2.911 -11.341 1.00 96.31 90 PHE A N 1
ATOM 752 C CA . PHE A 1 90 ? -6.101 2.804 -10.489 1.00 96.31 90 PHE A CA 1
ATOM 753 C C . PHE A 1 90 ? -7.243 3.715 -10.950 1.00 96.31 90 PHE A C 1
ATOM 755 O O . PHE A 1 90 ? -8.385 3.268 -11.074 1.00 96.31 90 PHE A O 1
ATOM 762 N N . LEU A 1 91 ? -6.937 4.983 -11.243 1.00 96.38 91 LEU A N 1
ATOM 763 C CA . LEU A 1 91 ? -7.935 5.956 -11.682 1.00 96.38 91 LEU A CA 1
ATOM 764 C C . LEU A 1 91 ? -8.467 5.669 -13.088 1.00 96.38 91 LEU A C 1
ATOM 766 O O . LEU A 1 91 ? -9.672 5.755 -13.312 1.00 96.38 91 LEU A O 1
ATOM 770 N N . THR A 1 92 ? -7.588 5.353 -14.043 1.00 96.38 92 THR A N 1
ATOM 771 C CA . THR A 1 92 ? -7.989 5.188 -15.451 1.00 96.38 92 THR A CA 1
ATOM 772 C C . THR A 1 92 ? -8.480 3.785 -15.780 1.00 96.38 92 THR A C 1
ATOM 774 O O . THR A 1 92 ? -9.032 3.585 -16.861 1.00 96.38 92 THR A O 1
ATOM 777 N N . ARG A 1 93 ? -8.270 2.813 -14.882 1.00 95.31 93 ARG A N 1
ATOM 778 C CA . ARG A 1 93 ? -8.501 1.380 -15.124 1.00 95.31 93 ARG A CA 1
ATOM 779 C C . ARG A 1 93 ? -7.748 0.862 -16.351 1.00 95.31 93 ARG A C 1
ATOM 781 O O . ARG A 1 93 ? -8.207 -0.040 -17.046 1.00 95.31 93 ARG A O 1
ATOM 788 N N . GLN A 1 94 ? -6.576 1.437 -16.608 1.00 95.69 94 GLN A N 1
ATOM 789 C CA . GLN A 1 94 ? -5.673 1.033 -17.684 1.00 95.69 94 GLN A CA 1
ATOM 790 C C . GLN A 1 94 ? -4.357 0.518 -17.103 1.00 95.69 94 GLN A C 1
ATOM 792 O O . GLN A 1 94 ? -3.996 0.917 -15.994 1.00 95.69 94 GLN A O 1
ATOM 797 N N . PRO A 1 95 ? -3.621 -0.341 -17.827 1.00 93.94 95 PRO A N 1
ATOM 798 C CA . PRO A 1 95 ? -2.311 -0.809 -17.397 1.00 93.94 95 PRO A CA 1
ATOM 799 C C . PRO A 1 95 ? -1.365 0.324 -16.989 1.00 93.94 95 PRO A C 1
ATOM 801 O O . PRO A 1 95 ? -1.264 1.345 -17.676 1.00 93.94 95 PRO A O 1
ATOM 804 N N . GLY A 1 96 ? -0.685 0.142 -15.858 1.00 82.81 96 GLY A N 1
ATOM 805 C CA . GLY A 1 96 ? 0.404 1.018 -15.438 1.00 82.81 96 GLY A CA 1
ATOM 806 C C . GLY A 1 96 ? 1.687 0.733 -16.218 1.00 82.81 96 GLY A C 1
ATOM 807 O O . GLY A 1 96 ? 1.913 -0.392 -16.665 1.00 82.81 96 GLY A O 1
ATOM 808 N N . THR A 1 97 ? 2.514 1.763 -16.369 1.00 69.12 97 THR A N 1
ATOM 809 C CA . THR A 1 97 ? 3.901 1.654 -16.846 1.00 69.12 97 THR A CA 1
ATOM 810 C C . THR A 1 97 ? 4.845 1.404 -15.689 1.00 69.12 97 THR A C 1
ATOM 812 O O . THR A 1 97 ? 4.664 2.121 -14.676 1.00 69.12 97 THR A O 1
#

pLDDT: mean 94.68, std 5.43, range [55.12, 98.12]